Protein AF-A0A2X3MLN1-F1 (afdb_monomer)

Solvent-accessible surface area (backbone atoms only — not comparable to full-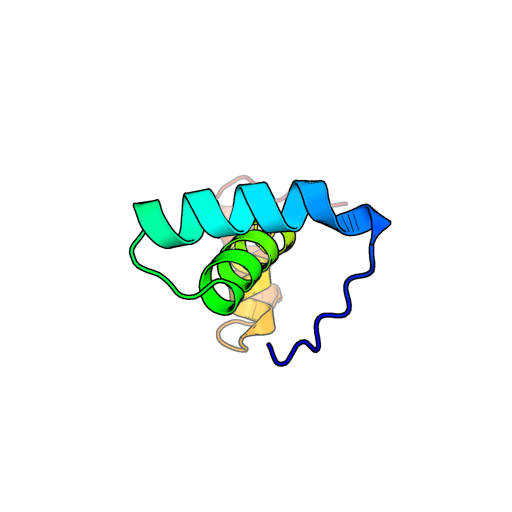atom values): 4671 Å² total; per-residue (Å²): 135,94,78,86,88,83,82,59,82,88,44,46,68,59,53,52,56,44,46,58,48,12,63,75,68,74,45,53,56,68,58,47,53,48,51,53,51,49,49,61,70,51,64,81,64,49,70,60,54,56,36,35,76,70,66,78,43,56,68,68,57,44,55,54,50,29,50,77,69,73,65,63,74,88,125

Secondary structure (DSSP, 8-state):
--------GGGHHHHHHHHHHHHHHT--HHHHHHHHHHHHHHTT--HHHHHHHTTSS-HHHHHHHHHHTT-----

Structure (mmCIF, N/CA/C/O backbone):
data_AF-A0A2X3MLN1-F1
#
_entry.id   AF-A0A2X3MLN1-F1
#
loop_
_atom_site.group_PDB
_atom_site.id
_atom_site.type_symbol
_atom_site.label_atom_id
_atom_site.label_alt_id
_atom_site.label_comp_id
_atom_site.label_asym_id
_atom_site.label_entity_id
_atom_site.label_seq_id
_atom_site.pdbx_PDB_ins_code
_atom_site.Cartn_x
_atom_site.Cartn_y
_atom_site.Cartn_z
_atom_site.occupancy
_atom_site.B_iso_or_equiv
_atom_site.auth_seq_id
_atom_site.auth_comp_id
_atom_site.auth_asym_id
_atom_site.auth_atom_id
_atom_site.pdbx_PDB_model_num
ATOM 1 N N . MET A 1 1 ? -7.198 -3.269 -4.299 1.00 56.88 1 MET A N 1
ATOM 2 C CA . MET A 1 1 ? -7.002 -4.675 -3.882 1.00 56.88 1 MET A CA 1
ATOM 3 C C . MET A 1 1 ? -8.138 -5.029 -2.931 1.00 56.88 1 MET A C 1
ATOM 5 O O . MET A 1 1 ? -8.425 -4.204 -2.075 1.00 56.88 1 MET A O 1
ATOM 9 N N . GLN A 1 2 ? -8.833 -6.160 -3.101 1.00 61.91 2 GLN A N 1
ATOM 10 C CA . GLN A 1 2 ? -9.801 -6.623 -2.095 1.00 61.91 2 GLN A CA 1
ATOM 11 C C . GLN A 1 2 ? -9.059 -7.567 -1.146 1.00 61.91 2 GLN A C 1
ATOM 13 O O . GLN A 1 2 ? -8.561 -8.600 -1.583 1.00 61.91 2 GLN A O 1
ATOM 18 N 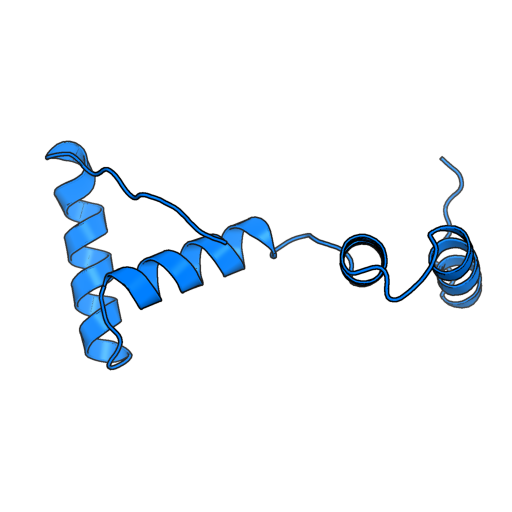N . VAL A 1 3 ? -8.937 -7.178 0.123 1.00 71.81 3 VAL A N 1
ATOM 19 C CA . VAL A 1 3 ? -8.232 -7.938 1.165 1.00 71.81 3 VAL A CA 1
ATOM 20 C C . VAL A 1 3 ? -9.199 -8.154 2.319 1.00 71.81 3 VAL A C 1
ATOM 22 O O . VAL A 1 3 ? -9.874 -7.219 2.742 1.00 71.81 3 VAL A O 1
ATOM 25 N N . THR A 1 4 ? -9.280 -9.389 2.811 1.00 82.81 4 THR A N 1
ATOM 26 C CA . THR A 1 4 ? -9.984 -9.695 4.063 1.00 82.81 4 THR A CA 1
ATOM 27 C C . THR A 1 4 ? -8.944 -9.770 5.169 1.00 82.81 4 THR A C 1
ATOM 29 O O . THR A 1 4 ? -7.994 -10.542 5.061 1.00 82.81 4 THR A O 1
ATOM 32 N N . LEU A 1 5 ? -9.094 -8.929 6.189 1.00 80.44 5 LEU A N 1
ATOM 33 C CA . LEU A 1 5 ? -8.172 -8.847 7.317 1.00 80.44 5 LEU A CA 1
ATOM 34 C C . LEU A 1 5 ? -8.704 -9.716 8.456 1.00 80.44 5 LEU A C 1
ATOM 36 O O . LEU A 1 5 ? -9.843 -9.537 8.887 1.00 80.44 5 LEU A O 1
ATOM 40 N N . TYR A 1 6 ? -7.871 -10.635 8.930 1.00 86.56 6 TYR A N 1
ATOM 41 C CA . TYR A 1 6 ? -8.113 -11.423 10.132 1.00 86.56 6 TYR A CA 1
ATOM 42 C C . TYR A 1 6 ? -7.063 -11.021 11.159 1.00 86.56 6 TYR A C 1
ATOM 44 O O . TYR A 1 6 ? -5.882 -10.963 10.825 1.00 86.56 6 TYR A O 1
ATOM 52 N N . TYR A 1 7 ? -7.504 -10.734 12.375 1.00 88.00 7 TYR A N 1
ATOM 53 C CA . TYR A 1 7 ? -6.646 -10.414 13.511 1.00 88.00 7 TYR A CA 1
ATOM 54 C C . TYR A 1 7 ? -7.147 -11.188 14.729 1.00 88.00 7 TYR A C 1
ATOM 56 O O . TYR A 1 7 ? -8.350 -11.445 14.852 1.00 88.00 7 TYR A O 1
ATOM 64 N N . ASN A 1 8 ? -6.220 -11.598 15.586 1.00 93.00 8 ASN A N 1
ATOM 65 C CA . ASN A 1 8 ? -6.478 -12.347 16.811 1.00 93.00 8 ASN A CA 1
ATOM 66 C C . ASN A 1 8 ? -6.087 -11.516 18.052 1.00 93.00 8 ASN A C 1
ATOM 68 O O . ASN A 1 8 ? -5.747 -10.340 17.946 1.00 93.00 8 ASN A O 1
ATOM 72 N N . GLU A 1 9 ? -6.166 -12.116 19.241 1.00 92.56 9 GLU A N 1
ATOM 73 C CA . GLU A 1 9 ? -5.815 -11.432 20.495 1.00 92.56 9 GLU A CA 1
ATOM 74 C C . GLU A 1 9 ? -4.325 -11.057 20.587 1.00 92.56 9 GLU A C 1
ATOM 76 O O . GLU A 1 9 ? -3.978 -10.081 21.246 1.00 92.56 9 GLU A O 1
ATOM 81 N N . GLU A 1 10 ? -3.437 -11.783 19.903 1.00 95.25 10 GLU A N 1
ATOM 82 C CA . GLU A 1 10 ? -1.999 -11.483 19.868 1.00 95.25 10 GLU A CA 1
ATOM 83 C C . GLU A 1 10 ? -1.706 -10.201 19.068 1.00 95.25 10 GLU A C 1
ATOM 85 O O . GLU A 1 10 ? -0.723 -9.510 19.337 1.00 95.25 10 GLU A O 1
ATOM 90 N N . ASP A 1 11 ? -2.593 -9.830 18.140 1.00 94.81 11 ASP A N 1
ATOM 91 C CA . ASP A 1 11 ? -2.478 -8.619 17.322 1.00 94.81 11 ASP A CA 1
ATOM 92 C C . ASP A 1 11 ? -2.946 -7.346 18.050 1.00 94.81 11 ASP A C 1
ATOM 94 O O . ASP A 1 11 ? -2.870 -6.249 17.489 1.00 94.81 11 ASP A O 1
ATOM 98 N N . GLN A 1 12 ? -3.423 -7.458 19.296 1.00 94.44 12 GLN A N 1
ATOM 99 C CA . GLN A 1 12 ? -4.050 -6.363 20.042 1.00 94.44 12 GLN A CA 1
ATOM 100 C C . GLN A 1 12 ? -3.171 -5.107 20.107 1.00 94.44 12 GLN A C 1
ATOM 102 O O . GLN A 1 12 ? -3.650 -4.003 19.855 1.00 94.44 12 GLN A O 1
ATOM 107 N N . TYR A 1 13 ? -1.869 -5.275 20.355 1.00 96.31 13 TYR A N 1
ATOM 108 C CA . TYR A 1 13 ? -0.921 -4.158 20.379 1.00 96.31 13 TYR A CA 1
ATOM 109 C C . TYR A 1 13 ? -0.864 -3.406 19.039 1.00 96.31 13 TYR A C 1
ATOM 111 O O . TYR A 1 13 ? -0.821 -2.178 19.001 1.00 96.31 13 TYR A O 1
ATOM 119 N N . LEU A 1 14 ? -0.888 -4.133 17.919 1.00 95.06 14 LEU A N 1
ATOM 120 C CA . LEU A 1 14 ? -0.872 -3.521 16.591 1.00 95.06 14 LEU A CA 1
ATOM 121 C C . LEU A 1 14 ? -2.189 -2.801 16.300 1.00 95.06 14 LEU A C 1
ATOM 123 O O . LEU A 1 14 ? -2.172 -1.728 15.700 1.00 95.06 14 LEU A O 1
ATOM 127 N N . LEU A 1 15 ? -3.318 -3.365 16.732 1.00 95.25 15 LEU A N 1
ATOM 128 C CA . LEU A 1 15 ? -4.624 -2.730 16.575 1.00 95.25 15 LEU A CA 1
ATOM 129 C C . LEU A 1 15 ? -4.714 -1.416 17.357 1.00 95.25 15 LEU A C 1
ATOM 131 O O . LEU A 1 15 ? -5.215 -0.438 16.808 1.00 95.25 15 LEU A O 1
ATOM 135 N N . GLU A 1 16 ? -4.164 -1.366 18.571 1.00 97.06 16 GLU A N 1
ATOM 136 C CA . GLU A 1 16 ? -4.091 -0.142 19.380 1.00 97.06 16 GLU A CA 1
ATOM 137 C C . GLU A 1 16 ? -3.271 0.952 18.683 1.00 97.06 16 GLU A C 1
ATOM 139 O O . GLU A 1 16 ? -3.745 2.077 18.523 1.00 97.06 16 GLU A O 1
ATOM 144 N N . LEU A 1 17 ? -2.087 0.616 18.160 1.00 97.56 17 LEU A N 1
ATOM 145 C CA . LEU A 1 17 ? -1.273 1.566 17.390 1.00 97.56 17 LEU A CA 1
ATOM 146 C C . LEU A 1 17 ? -1.995 2.079 16.135 1.00 97.56 17 LEU A C 1
ATOM 148 O O . LEU A 1 17 ? -1.886 3.255 15.774 1.00 97.56 17 LEU A O 1
ATOM 152 N N . VAL A 1 18 ? -2.711 1.195 15.436 1.00 96.75 18 VAL A N 1
ATOM 153 C CA . VAL A 1 18 ? -3.487 1.567 14.249 1.00 96.75 18 VAL A CA 1
ATOM 154 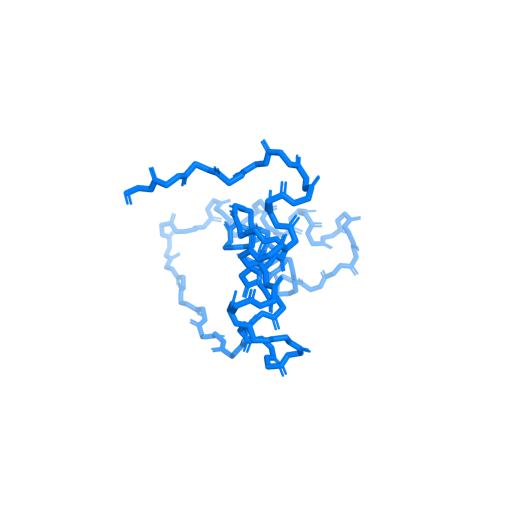C C . VAL A 1 18 ? -4.640 2.493 14.626 1.00 96.75 18 VAL A C 1
ATOM 156 O O . VAL A 1 18 ? -4.919 3.424 13.871 1.00 96.75 18 VAL A O 1
ATOM 159 N N . ASP A 1 19 ? -5.301 2.266 15.759 1.00 97.31 19 ASP A N 1
ATOM 160 C CA . ASP A 1 19 ? -6.393 3.116 16.232 1.00 97.31 19 ASP A CA 1
ATOM 161 C C . ASP A 1 19 ? -5.916 4.530 16.558 1.00 97.31 19 ASP A C 1
ATOM 163 O O . ASP A 1 19 ? -6.489 5.497 16.053 1.00 97.31 19 ASP A O 1
ATOM 167 N N . GLU A 1 20 ? -4.814 4.662 17.298 1.00 98.12 20 GLU A N 1
ATOM 168 C CA . GLU A 1 20 ? -4.199 5.965 17.581 1.00 98.12 20 GLU A CA 1
ATOM 169 C C . GLU A 1 20 ? -3.849 6.716 16.285 1.00 98.12 20 GLU A C 1
ATOM 171 O O . GLU A 1 20 ? -4.079 7.924 16.140 1.00 98.12 20 GLU A O 1
ATOM 176 N N . LEU A 1 21 ? -3.314 5.994 15.296 1.00 97.62 21 LEU A N 1
ATOM 177 C CA . LEU A 1 21 ? -2.986 6.560 13.992 1.00 97.62 21 LEU A CA 1
ATOM 178 C C . LEU A 1 21 ? -4.240 6.969 13.206 1.00 97.62 21 LEU A C 1
ATOM 180 O O . LEU A 1 21 ? -4.253 8.026 12.570 1.00 97.62 21 LEU A O 1
ATOM 184 N N . ALA A 1 22 ? -5.292 6.155 13.255 1.00 97.94 22 ALA A N 1
ATOM 185 C CA . ALA A 1 22 ? -6.570 6.412 12.602 1.00 97.94 22 ALA A CA 1
ATOM 186 C C . ALA A 1 22 ? -7.231 7.688 13.130 1.00 97.94 22 ALA A C 1
ATOM 188 O O . ALA A 1 22 ? -7.691 8.511 12.330 1.00 97.94 22 ALA A O 1
ATOM 189 N N . GLU A 1 23 ? -7.193 7.911 14.445 1.00 97.75 23 GLU A N 1
ATOM 190 C CA . GLU A 1 23 ? -7.655 9.155 15.061 1.00 97.75 23 GLU A CA 1
ATOM 191 C C . GLU A 1 23 ? -6.835 10.356 14.586 1.00 97.75 23 GLU A C 1
ATOM 193 O O . GLU A 1 23 ? -7.396 11.349 14.105 1.00 97.75 23 GLU A O 1
ATOM 198 N N . ARG A 1 24 ? -5.501 10.250 14.642 1.00 97.62 24 ARG A N 1
ATOM 199 C CA . ARG A 1 24 ? -4.589 11.326 14.230 1.00 97.62 24 ARG A CA 1
ATOM 200 C C . ARG A 1 24 ? -4.779 11.727 12.769 1.00 97.62 24 ARG A C 1
ATOM 202 O O . ARG A 1 24 ? -4.734 12.913 12.441 1.00 97.62 24 ARG A O 1
ATOM 209 N N . GLU A 1 25 ? -4.992 10.753 11.889 1.00 96.88 25 GLU A N 1
ATOM 210 C CA . GLU A 1 25 ? -5.170 10.982 10.453 1.00 96.88 25 GLU A CA 1
ATOM 211 C C . GLU A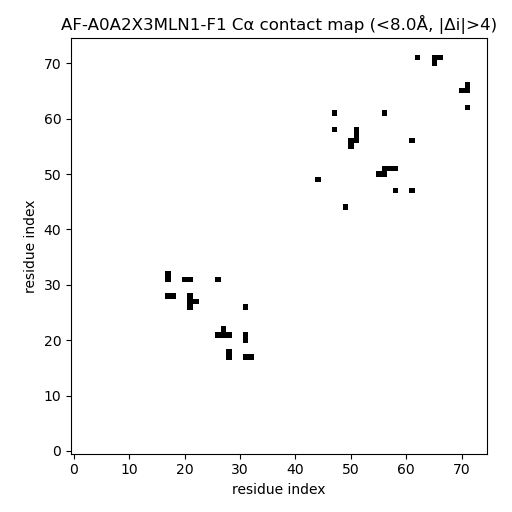 1 25 ? -6.625 11.232 10.037 1.00 96.88 25 GLU A C 1
ATOM 213 O O . GLU A 1 25 ? -6.877 11.520 8.865 1.00 96.88 25 GLU A O 1
ATOM 218 N N . ARG A 1 26 ? -7.583 11.151 10.973 1.00 97.00 26 ARG A N 1
ATOM 219 C CA . ARG A 1 26 ? -9.030 11.195 10.701 1.00 97.00 26 ARG A CA 1
ATOM 220 C C . ARG A 1 26 ? -9.447 10.213 9.601 1.00 97.00 26 ARG A C 1
ATOM 222 O O . ARG A 1 26 ? -10.185 10.559 8.676 1.00 97.00 26 ARG A O 1
ATOM 229 N N . LYS A 1 27 ? -8.959 8.979 9.702 1.00 96.38 27 LYS A N 1
ATOM 230 C CA . LYS A 1 27 ? -9.266 7.871 8.790 1.00 96.38 27 LYS A CA 1
ATOM 231 C C . LYS A 1 27 ? -9.916 6.730 9.562 1.00 96.38 27 LYS A C 1
ATOM 233 O O . LYS A 1 27 ? -9.769 6.615 10.768 1.00 96.38 27 LYS A O 1
ATOM 238 N N . SER A 1 28 ? -10.623 5.852 8.857 1.00 96.19 28 SER A N 1
ATOM 239 C CA . SER A 1 28 ? -11.045 4.577 9.453 1.00 96.19 28 SER A CA 1
ATOM 240 C C . SER A 1 28 ? -9.842 3.656 9.690 1.00 96.19 28 SER A C 1
ATOM 242 O O . SER A 1 28 ? -8.888 3.689 8.907 1.00 96.19 28 SER A O 1
ATOM 244 N N . ARG A 1 29 ? -9.934 2.765 10.688 1.00 94.06 29 ARG A N 1
ATOM 245 C CA . ARG A 1 29 ? -8.953 1.693 10.939 1.00 94.06 29 ARG A CA 1
ATOM 246 C C . ARG A 1 29 ? -8.599 0.930 9.660 1.00 94.06 29 ARG A C 1
ATOM 248 O O . ARG A 1 29 ? -7.430 0.808 9.310 1.00 94.06 29 ARG A O 1
ATOM 255 N N . SER A 1 30 ? -9.609 0.480 8.910 1.00 92.75 30 SER A N 1
ATOM 256 C CA . SER A 1 30 ? -9.407 -0.248 7.651 1.00 92.75 30 SER A CA 1
ATOM 257 C C . SER A 1 30 ? -8.640 0.575 6.615 1.00 92.75 30 SER A C 1
ATOM 259 O O . SER A 1 30 ? -7.770 0.038 5.940 1.00 92.75 30 SER A O 1
ATOM 261 N N . ALA A 1 31 ? -8.914 1.877 6.503 1.00 93.44 31 ALA A N 1
ATOM 262 C CA . ALA A 1 31 ? -8.192 2.752 5.580 1.00 93.44 31 ALA A CA 1
ATOM 263 C C . ALA A 1 31 ? -6.718 2.928 5.975 1.00 93.44 31 ALA A C 1
ATOM 265 O O . ALA A 1 31 ? -5.856 2.934 5.099 1.00 93.44 31 ALA A O 1
ATOM 266 N N . VAL A 1 32 ? -6.413 3.032 7.272 1.00 95.69 32 VAL A N 1
ATOM 267 C CA . VAL A 1 32 ? -5.027 3.089 7.762 1.00 95.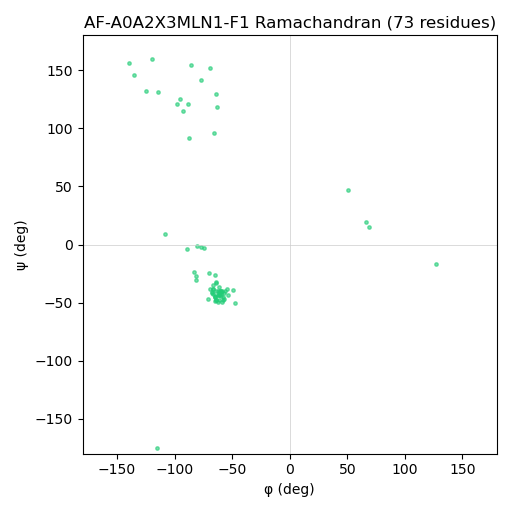69 32 VAL A CA 1
ATOM 268 C C . VAL A 1 32 ? -4.294 1.781 7.482 1.00 95.69 32 VAL A C 1
ATOM 270 O O . VAL A 1 32 ? -3.217 1.816 6.892 1.00 95.69 32 VAL A O 1
ATOM 273 N N . ILE A 1 33 ? -4.894 0.631 7.809 1.00 93.75 33 ILE A N 1
ATOM 274 C CA . ILE A 1 33 ? -4.294 -0.682 7.525 1.00 93.75 33 ILE A CA 1
ATOM 275 C C . ILE A 1 33 ? -4.033 -0.837 6.023 1.00 93.75 33 ILE A C 1
ATOM 277 O O . ILE A 1 33 ? -2.937 -1.226 5.631 1.00 93.75 33 ILE A O 1
ATOM 281 N N . MET A 1 34 ? -5.001 -0.474 5.176 1.00 92.12 34 MET A N 1
ATOM 282 C CA . MET A 1 34 ? -4.818 -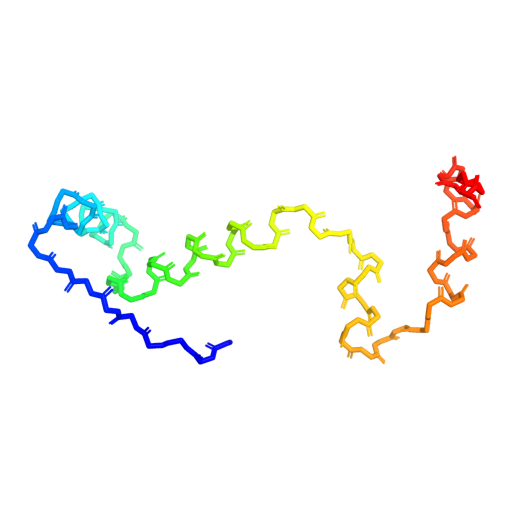0.508 3.723 1.00 92.12 34 MET A CA 1
ATOM 283 C C . MET A 1 34 ? -3.673 0.398 3.268 1.00 92.12 34 MET A C 1
ATOM 285 O O . MET A 1 34 ? -2.863 -0.038 2.463 1.00 92.12 34 MET A O 1
ATOM 289 N N . SER A 1 35 ? -3.556 1.606 3.824 1.00 91.94 35 SER A N 1
ATOM 290 C CA . SER A 1 35 ? -2.466 2.537 3.496 1.00 91.94 35 SER A CA 1
ATOM 291 C C . SER A 1 35 ? -1.095 1.946 3.846 1.00 91.94 35 SER A C 1
ATOM 293 O O . SER A 1 35 ? -0.169 2.026 3.046 1.00 91.94 35 SER A O 1
ATOM 295 N N . ILE A 1 36 ? -0.975 1.317 5.022 1.00 93.00 36 ILE A N 1
ATOM 296 C CA . ILE A 1 36 ? 0.262 0.669 5.485 1.00 93.00 36 ILE A CA 1
ATOM 297 C C . ILE A 1 36 ? 0.627 -0.511 4.581 1.00 93.00 36 ILE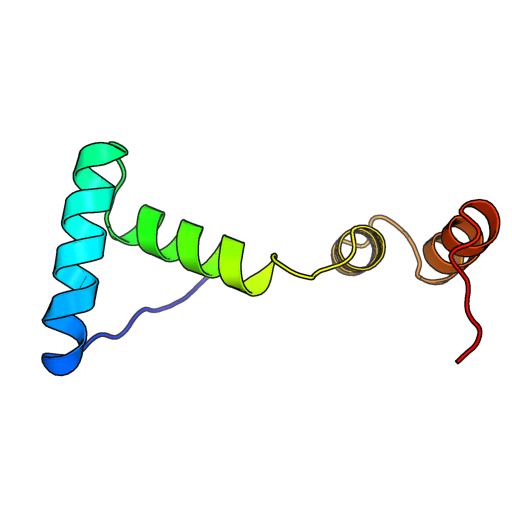 A C 1
ATOM 299 O O . ILE A 1 36 ? 1.785 -0.657 4.194 1.00 93.00 36 ILE A O 1
ATOM 303 N N . LEU A 1 37 ? -0.349 -1.356 4.237 1.00 90.12 37 LEU A N 1
ATOM 304 C CA . LEU A 1 37 ? -0.127 -2.499 3.353 1.00 90.12 37 LEU A CA 1
ATOM 305 C C . LEU A 1 37 ? 0.257 -2.044 1.944 1.00 90.12 37 LEU A C 1
ATOM 307 O O . LEU A 1 37 ? 1.206 -2.575 1.372 1.00 90.12 37 LEU A O 1
ATOM 311 N N . GLU A 1 38 ? -0.442 -1.050 1.398 1.00 87.06 38 GLU A N 1
ATOM 312 C CA . GLU A 1 38 ? -0.112 -0.453 0.106 1.00 87.06 38 GLU A CA 1
ATOM 313 C C . GLU A 1 38 ? 1.303 0.113 0.118 1.00 87.06 38 GLU A C 1
ATOM 315 O O . GLU A 1 38 ? 2.092 -0.239 -0.752 1.00 87.06 38 GLU A O 1
ATOM 320 N N . GLU A 1 39 ? 1.672 0.902 1.129 1.00 88.62 39 GLU A N 1
ATOM 321 C CA . GLU A 1 39 ? 3.039 1.396 1.257 1.00 88.62 39 GLU A CA 1
ATOM 322 C C . GLU A 1 39 ? 4.037 0.237 1.333 1.00 88.62 39 GLU A C 1
ATOM 324 O O . GLU A 1 39 ? 5.018 0.237 0.600 1.00 88.62 39 GLU A O 1
ATOM 329 N N . HIS A 1 40 ? 3.795 -0.779 2.163 1.00 86.69 40 HIS A N 1
ATOM 330 C CA . HIS A 1 40 ? 4.708 -1.909 2.322 1.00 86.69 40 HIS A CA 1
ATOM 331 C C . HIS A 1 40 ? 4.941 -2.678 1.013 1.00 86.69 40 HIS A C 1
ATOM 333 O O . HIS A 1 40 ? 6.086 -3.002 0.697 1.00 86.69 40 HIS A O 1
ATOM 339 N N . PHE A 1 41 ? 3.879 -2.957 0.250 1.00 79.94 41 PHE A N 1
ATOM 340 C CA . PHE A 1 41 ? 3.965 -3.720 -1.000 1.00 79.94 41 PHE A CA 1
ATOM 341 C C . PHE A 1 41 ? 4.406 -2.883 -2.205 1.00 79.94 41 PHE A C 1
ATOM 343 O O . PHE A 1 41 ? 5.032 -3.414 -3.122 1.00 79.94 41 PHE A O 1
ATOM 350 N N . GLU A 1 42 ? 4.092 -1.589 -2.230 1.00 79.00 42 GLU A N 1
ATOM 351 C CA . GLU A 1 42 ? 4.526 -0.683 -3.296 1.00 79.00 42 GLU A CA 1
ATOM 352 C C . GLU A 1 42 ? 5.951 -0.163 -3.051 1.00 79.00 42 GLU A C 1
ATOM 354 O O . GLU A 1 42 ? 6.663 0.173 -4.003 1.00 79.00 42 GLU A O 1
ATOM 359 N N . ARG A 1 43 ? 6.427 -0.150 -1.795 1.00 77.31 43 ARG A N 1
ATOM 360 C CA . ARG A 1 43 ? 7.799 0.229 -1.440 1.00 77.31 43 ARG A CA 1
ATOM 361 C C . ARG A 1 43 ? 8.788 -0.784 -2.007 1.00 77.31 43 ARG A C 1
ATOM 363 O O . ARG A 1 43 ? 9.109 -1.798 -1.399 1.00 77.31 43 ARG A O 1
ATOM 370 N N . GLY A 1 44 ? 9.322 -0.450 -3.176 1.00 71.94 44 GLY A N 1
ATOM 371 C CA . GLY A 1 44 ? 10.323 -1.243 -3.886 1.00 71.94 44 GLY A CA 1
ATOM 372 C C . GLY A 1 44 ? 9.938 -1.560 -5.326 1.00 71.94 44 GLY A C 1
ATOM 373 O O . GLY A 1 44 ? 10.835 -1.863 -6.115 1.00 71.94 44 GLY A O 1
ATOM 374 N N . LYS A 1 45 ? 8.657 -1.416 -5.701 1.00 81.19 45 LYS A N 1
ATOM 375 C CA . LYS A 1 45 ? 8.244 -1.529 -7.102 1.00 81.19 45 LYS A CA 1
ATOM 376 C C . LYS A 1 45 ? 8.874 -0.407 -7.917 1.00 81.19 45 LYS A C 1
ATOM 378 O O . LYS A 1 45 ? 8.798 0.776 -7.573 1.00 81.19 45 LYS A O 1
ATOM 383 N N . ARG A 1 46 ? 9.506 -0.763 -9.032 1.00 85.88 46 ARG A N 1
ATOM 384 C CA . ARG A 1 46 ? 10.047 0.227 -9.966 1.00 85.88 46 ARG A CA 1
ATOM 385 C C . ARG A 1 46 ? 8.897 0.807 -10.778 1.00 85.88 46 ARG A C 1
ATOM 387 O O . ARG A 1 46 ? 8.031 0.075 -11.241 1.00 85.88 46 ARG A O 1
ATOM 394 N N . LEU A 1 47 ? 8.937 2.113 -11.054 1.00 87.25 47 LEU A N 1
ATOM 395 C CA . LEU A 1 47 ? 7.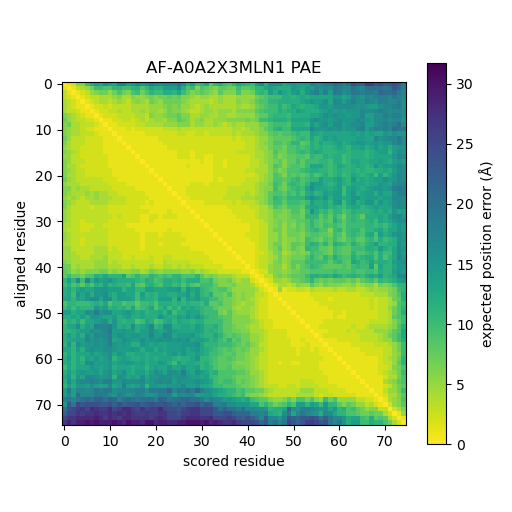929 2.783 -11.891 1.00 87.25 47 LEU A CA 1
ATOM 396 C C . LEU A 1 47 ? 7.676 2.039 -13.216 1.00 87.25 47 LEU A C 1
ATOM 398 O O . LEU A 1 47 ? 6.535 1.913 -13.646 1.00 87.25 47 LEU A O 1
ATOM 402 N N . GLY A 1 48 ? 8.734 1.509 -13.839 1.00 90.62 48 GLY A N 1
ATOM 403 C CA . GLY A 1 48 ? 8.617 0.701 -15.054 1.00 90.62 48 GLY A CA 1
ATOM 404 C C . GLY A 1 48 ? 7.777 -0.570 -14.874 1.00 90.62 48 GLY A C 1
ATOM 405 O O . GLY A 1 48 ? 6.967 -0.873 -15.741 1.00 90.62 48 GLY A O 1
ATOM 406 N N . GLU A 1 49 ? 7.912 -1.268 -13.745 1.00 89.31 49 GLU A N 1
ATOM 407 C CA . GLU A 1 49 ? 7.145 -2.482 -13.426 1.00 89.31 49 GLU A CA 1
ATOM 408 C C . GLU A 1 49 ? 5.661 -2.149 -13.228 1.00 89.31 49 GLU A C 1
ATOM 410 O O . GLU A 1 49 ? 4.801 -2.812 -13.802 1.00 89.31 49 GLU A O 1
ATOM 415 N N . ILE A 1 50 ? 5.359 -1.053 -12.520 1.00 89.81 50 ILE A N 1
ATOM 416 C CA . ILE A 1 50 ? 3.982 -0.582 -12.286 1.00 89.81 50 ILE A CA 1
ATOM 417 C C . ILE A 1 50 ? 3.284 -0.236 -13.610 1.00 89.81 50 ILE A C 1
ATOM 419 O O . ILE A 1 50 ? 2.116 -0.568 -13.818 1.00 89.81 50 ILE A O 1
ATOM 423 N N . LEU A 1 51 ? 3.983 0.447 -14.521 1.00 92.19 51 LEU A N 1
ATOM 424 C CA . LEU A 1 51 ? 3.421 0.836 -15.817 1.00 92.19 51 LEU A CA 1
ATOM 425 C C . LEU A 1 51 ? 3.132 -0.379 -16.713 1.00 92.19 51 LEU A C 1
ATOM 427 O O . LEU A 1 51 ? 2.153 -0.356 -17.462 1.00 92.19 51 LEU A O 1
ATOM 431 N N . VAL A 1 52 ? 3.962 -1.425 -16.631 1.00 94.06 52 VAL A N 1
ATOM 432 C CA . VAL A 1 52 ? 3.748 -2.692 -17.348 1.00 94.06 52 VAL A CA 1
ATOM 433 C C . VAL A 1 52 ? 2.579 -3.466 -16.742 1.00 94.06 52 VAL A C 1
ATOM 435 O O . VAL A 1 52 ? 1.693 -3.882 -17.483 1.00 94.06 52 VAL A O 1
ATOM 438 N N . GLU A 1 53 ? 2.517 -3.592 -15.412 1.00 89.38 53 GLU A N 1
ATOM 439 C CA . GLU A 1 53 ? 1.416 -4.254 -14.691 1.00 89.38 53 GLU A CA 1
ATOM 440 C C . GLU A 1 53 ? 0.056 -3.624 -15.034 1.00 89.38 53 GLU A C 1
ATOM 442 O O . GLU A 1 53 ? -0.930 -4.322 -15.260 1.00 89.38 53 GLU A O 1
ATOM 447 N N . LYS A 1 54 ? 0.009 -2.291 -15.158 1.00 92.19 54 LYS A N 1
ATOM 448 C CA . LYS A 1 54 ? -1.201 -1.548 -15.548 1.00 92.19 54 LYS A CA 1
ATOM 449 C C . LYS A 1 54 ? -1.524 -1.610 -17.048 1.00 92.19 54 LYS A C 1
ATOM 451 O O . LYS A 1 54 ? -2.516 -1.019 -17.467 1.00 92.19 54 LYS A O 1
ATOM 456 N N . GLY A 1 55 ? -0.697 -2.265 -17.864 1.00 94.25 55 GLY A N 1
ATOM 457 C CA . GLY A 1 55 ? -0.877 -2.359 -19.317 1.00 94.25 55 GLY A CA 1
ATOM 458 C C . GLY A 1 55 ? -0.671 -1.039 -20.070 1.00 94.25 55 GLY A C 1
ATOM 459 O O . GLY A 1 55 ? -1.065 -0.925 -21.229 1.00 94.25 55 GLY A O 1
ATOM 460 N N . LEU A 1 56 ? -0.064 -0.034 -19.430 1.00 96.50 56 LEU A N 1
ATOM 461 C CA . LEU A 1 56 ? 0.138 1.300 -20.006 1.00 96.50 56 LEU A CA 1
ATOM 462 C C . LEU A 1 56 ? 1.354 1.349 -20.935 1.00 96.50 56 LEU A C 1
ATOM 464 O O . LEU A 1 56 ? 1.412 2.168 -21.851 1.00 96.50 56 LEU A O 1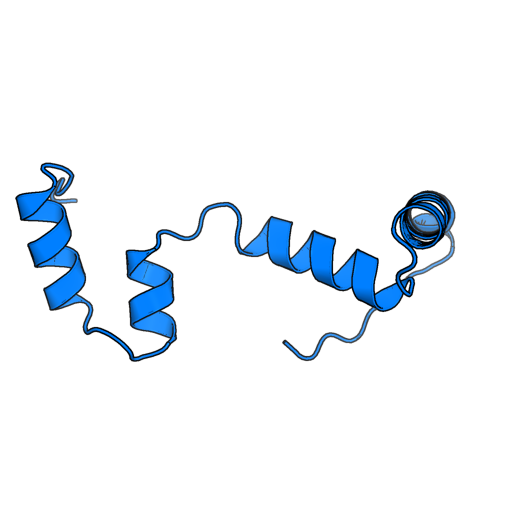
ATOM 468 N N . VAL A 1 57 ? 2.333 0.473 -20.705 1.00 95.94 57 VAL A N 1
ATOM 469 C CA . VAL A 1 57 ? 3.517 0.311 -21.554 1.00 95.94 57 VAL A CA 1
ATOM 470 C C . VAL A 1 57 ? 3.863 -1.168 -21.692 1.00 95.94 57 VAL A C 1
ATOM 472 O O . VAL A 1 57 ? 3.533 -1.980 -20.834 1.00 95.94 57 VAL A O 1
ATOM 475 N N . ARG A 1 58 ? 4.567 -1.518 -22.771 1.00 95.38 58 ARG A N 1
ATOM 476 C CA . ARG A 1 58 ? 5.164 -2.851 -22.927 1.00 95.38 58 ARG A CA 1
ATOM 477 C C . ARG A 1 58 ? 6.536 -2.909 -22.259 1.00 95.38 58 ARG A C 1
ATOM 479 O O . ARG A 1 58 ? 7.225 -1.888 -22.170 1.00 95.38 58 ARG A O 1
ATOM 486 N N . ASP A 1 59 ? 6.951 -4.104 -21.859 1.00 94.06 59 ASP A N 1
ATOM 487 C CA . ASP A 1 59 ? 8.245 -4.365 -21.219 1.00 94.06 59 ASP A CA 1
ATOM 488 C C . ASP A 1 59 ? 9.434 -3.849 -22.058 1.00 94.06 59 ASP A C 1
ATOM 490 O O . ASP A 1 59 ? 10.357 -3.218 -21.537 1.00 94.06 59 ASP A O 1
ATOM 494 N N . GLU A 1 60 ? 9.376 -3.981 -23.387 1.00 94.88 60 GLU A N 1
ATOM 495 C CA . GLU A 1 60 ? 10.435 -3.504 -24.285 1.00 94.88 60 GLU A CA 1
ATOM 496 C C . GLU A 1 60 ? 10.602 -1.980 -24.235 1.00 94.88 60 GLU A C 1
ATOM 498 O O . GLU A 1 60 ? 11.713 -1.463 -24.384 1.00 94.88 60 GLU A O 1
ATOM 503 N N . THR A 1 61 ? 9.513 -1.241 -24.007 1.00 95.06 61 THR A N 1
ATOM 504 C CA . THR A 1 61 ? 9.556 0.219 -23.867 1.00 95.06 61 THR A CA 1
ATOM 505 C C . THR A 1 61 ? 10.300 0.616 -22.596 1.00 95.06 61 THR A C 1
ATOM 507 O O . THR A 1 61 ? 11.134 1.522 -22.644 1.00 95.06 61 THR A O 1
ATOM 510 N N . VAL A 1 62 ? 10.063 -0.090 -21.487 1.00 93.75 62 VAL A N 1
ATOM 511 C CA . VAL A 1 62 ? 10.779 0.135 -20.222 1.00 93.75 62 VAL A CA 1
ATOM 512 C C . VAL A 1 62 ? 12.260 -0.195 -20.382 1.00 93.75 62 VAL A C 1
ATOM 514 O O . VAL A 1 62 ? 13.107 0.612 -20.001 1.00 93.75 62 VAL A O 1
ATOM 517 N N . LYS A 1 63 ? 12.593 -1.319 -21.028 1.00 93.12 63 LYS A N 1
ATOM 518 C CA . LYS A 1 63 ? 13.985 -1.701 -21.316 1.00 93.12 63 LYS A CA 1
ATOM 519 C C . LYS A 1 63 ? 14.726 -0.625 -22.113 1.00 93.12 63 LYS A C 1
ATOM 521 O O . LYS A 1 63 ? 15.822 -0.232 -21.723 1.00 93.12 63 LYS A O 1
ATOM 526 N N . ARG A 1 64 ? 14.120 -0.082 -23.179 1.00 93.50 64 ARG A N 1
ATOM 527 C CA . ARG A 1 64 ? 14.711 1.038 -23.941 1.00 93.50 64 ARG A CA 1
ATOM 528 C C . ARG A 1 64 ? 14.887 2.294 -23.087 1.00 93.50 64 ARG A C 1
ATOM 530 O O . ARG A 1 64 ? 15.935 2.929 -23.159 1.00 93.50 64 ARG A O 1
ATOM 537 N N . ALA A 1 65 ? 13.893 2.646 -22.272 1.00 92.69 65 ALA A N 1
ATOM 538 C CA . ALA A 1 65 ? 13.974 3.812 -21.395 1.00 92.69 65 ALA A CA 1
ATOM 539 C C . ALA A 1 65 ? 15.113 3.679 -20.369 1.00 92.69 65 ALA A C 1
ATOM 541 O O . ALA A 1 65 ? 15.846 4.638 -20.139 1.00 92.69 65 ALA A O 1
ATOM 542 N N . LEU A 1 66 ? 15.321 2.483 -19.811 1.00 92.25 66 LEU A N 1
ATOM 543 C CA . LEU A 1 66 ? 16.425 2.207 -18.888 1.00 92.25 66 LEU A CA 1
ATOM 544 C C . LEU A 1 66 ? 17.803 2.355 -19.550 1.00 92.25 66 LEU A C 1
ATOM 546 O O . LEU A 1 66 ? 18.740 2.793 -18.882 1.00 92.25 66 LEU A O 1
ATOM 550 N N . VAL A 1 67 ? 17.933 2.044 -20.847 1.00 92.75 67 VAL A N 1
ATOM 551 C CA . VAL A 1 67 ? 19.171 2.296 -21.611 1.00 92.75 67 VAL A CA 1
ATOM 552 C C . VAL A 1 67 ? 19.447 3.796 -21.698 1.00 92.75 67 VAL A C 1
ATOM 554 O O . VAL A 1 67 ? 20.552 4.227 -21.383 1.00 92.75 67 VAL A O 1
ATOM 557 N N . VAL A 1 68 ? 18.437 4.601 -22.048 1.00 92.12 68 VAL A N 1
ATOM 558 C CA . VAL A 1 68 ? 18.560 6.071 -22.115 1.00 92.12 68 VAL A CA 1
ATOM 559 C C . VAL A 1 68 ? 18.913 6.666 -20.748 1.00 92.12 68 VAL A C 1
ATOM 561 O O . VAL A 1 68 ? 19.707 7.596 -20.664 1.00 92.12 68 VAL A O 1
ATOM 564 N N . GLN A 1 69 ? 18.372 6.102 -19.668 1.00 88.00 69 GLN A N 1
ATOM 565 C CA . GLN A 1 69 ? 18.674 6.514 -18.294 1.00 88.00 69 GLN A CA 1
ATOM 566 C C . GLN A 1 69 ? 20.058 6.061 -17.794 1.00 88.00 69 GLN A C 1
ATOM 568 O O . GLN A 1 69 ? 20.408 6.360 -16.654 1.00 88.00 69 GLN A O 1
ATOM 573 N N . GLY A 1 70 ? 20.827 5.302 -18.586 1.00 85.31 70 GLY A N 1
ATOM 574 C CA . GLY A 1 70 ? 22.108 4.732 -18.156 1.00 85.31 70 GLY A CA 1
ATOM 575 C C . GLY A 1 70 ? 21.976 3.683 -17.044 1.00 85.31 70 GLY A C 1
ATOM 576 O O . GLY A 1 70 ? 22.937 3.411 -16.333 1.00 85.31 70 GLY A O 1
ATOM 577 N N . ARG A 1 71 ? 20.781 3.105 -16.861 1.00 74.31 71 ARG A N 1
ATOM 578 C CA . ARG A 1 71 ? 20.446 2.137 -15.797 1.00 74.31 71 ARG A CA 1
ATOM 579 C C . ARG A 1 71 ? 20.257 0.708 -16.308 1.00 74.31 71 ARG A C 1
ATOM 581 O O . ARG A 1 71 ? 19.810 -0.162 -15.562 1.00 74.31 71 ARG A O 1
ATOM 588 N N . PHE A 1 72 ? 20.581 0.450 -17.572 1.00 70.38 72 PHE A N 1
ATOM 589 C CA . PHE A 1 72 ? 20.463 -0.877 -18.163 1.00 70.38 72 PHE A CA 1
ATOM 590 C C . PHE A 1 72 ? 21.732 -1.701 -17.923 1.00 70.38 72 PHE A C 1
ATOM 592 O O . PHE A 1 72 ? 22.659 -1.669 -18.728 1.00 70.38 72 PHE A O 1
ATOM 599 N N . ASN A 1 73 ? 21.761 -2.463 -16.830 1.00 61.09 73 ASN A N 1
ATOM 600 C CA . ASN A 1 73 ? 22.711 -3.565 -16.689 1.00 61.09 73 ASN A CA 1
ATOM 601 C C . ASN A 1 73 ? 22.083 -4.828 -17.285 1.00 61.09 73 ASN A C 1
ATOM 603 O O . ASN A 1 73 ? 21.018 -5.257 -16.841 1.00 61.09 73 ASN A O 1
ATOM 607 N N . ARG A 1 74 ? 22.738 -5.415 -18.295 1.00 55.56 74 ARG A N 1
ATOM 608 C CA . ARG A 1 74 ? 22.404 -6.764 -18.769 1.00 55.56 74 ARG A CA 1
ATOM 609 C C . ARG A 1 74 ? 22.672 -7.737 -17.618 1.00 55.56 74 ARG A C 1
ATOM 611 O O . ARG A 1 74 ? 23.800 -7.789 -17.136 1.00 55.56 74 ARG A O 1
ATOM 618 N N . SER A 1 75 ? 21.627 -8.424 -17.161 1.00 50.41 75 SER A N 1
ATOM 619 C CA . SER A 1 75 ? 21.753 -9.652 -16.363 1.00 50.41 75 SER A CA 1
ATOM 620 C C . SER A 1 75 ? 22.018 -10.812 -17.308 1.00 50.41 75 SER A C 1
ATOM 622 O O . SER A 1 75 ? 21.402 -10.790 -18.401 1.00 50.41 75 SER A O 1
#

Organism: NCBI:txid2026885

Foldseek 3Di:
DDDDDDDDPVCVVVLVVLVVVCVVVVHDSVVSVVVVVCCVVCVPDDPLNVCVVVVNDPNVVSQVVCVVVVNDDDD

Radius of gyration: 18.45 Å; Cα contacts (8 Å, |Δi|>4): 24; chains: 1; bounding box: 34×24×45 Å

Sequence (75 aa):
MQVTLYYNEEDQYLLELVDELAERERKSRSAVIMSILEEHFERGKRLGEILVEKGLVRDETVKRALVVQGRFNRS

Mean predicted aligned error: 8.15 Å

pLDDT: mean 88.67, std 10.69, range [50.41, 98.12]